Protein AF-T1BH90-F1 (afdb_monomer)

Structure (mmCIF, N/CA/C/O backbone):
data_AF-T1BH90-F1
#
_entry.id   AF-T1BH90-F1
#
loop_
_atom_site.group_PDB
_atom_site.id
_atom_site.type_symbol
_atom_site.label_atom_id
_atom_site.label_alt_id
_atom_site.label_comp_id
_atom_site.label_asym_id
_atom_site.label_entity_id
_atom_site.label_seq_id
_atom_site.pdbx_PDB_ins_code
_atom_site.Cartn_x
_atom_site.Cartn_y
_atom_site.Cartn_z
_atom_site.occupancy
_atom_site.B_iso_or_equiv
_atom_site.auth_seq_id
_atom_site.auth_comp_id
_atom_site.auth_asym_id
_atom_site.auth_atom_id
_atom_site.pdbx_PDB_model_num
ATOM 1 N N . MET A 1 1 ? -0.401 -10.621 -12.589 1.00 49.91 1 MET A N 1
ATOM 2 C CA . MET A 1 1 ? -1.587 -9.771 -12.827 1.00 49.91 1 MET A CA 1
ATOM 3 C C . MET A 1 1 ? -2.705 -10.676 -13.311 1.00 49.91 1 MET A C 1
ATOM 5 O O . MET A 1 1 ? -2.795 -10.945 -14.497 1.00 49.91 1 MET A O 1
ATOM 9 N N . GLY A 1 2 ? -3.454 -11.276 -12.381 1.00 49.38 2 GLY A N 1
ATOM 10 C CA . GLY A 1 2 ? -4.492 -12.251 -12.716 1.00 49.38 2 GLY A CA 1
ATOM 11 C C . GLY A 1 2 ? -5.641 -11.571 -13.454 1.00 49.38 2 GLY A C 1
ATOM 12 O O . GLY A 1 2 ? -6.422 -10.867 -12.831 1.00 49.38 2 GLY A O 1
ATOM 13 N N . ASN A 1 3 ? -5.696 -11.752 -14.772 1.00 73.69 3 ASN A N 1
ATOM 14 C CA . ASN A 1 3 ? -6.819 -11.436 -15.660 1.00 73.69 3 ASN A CA 1
ATOM 15 C C . ASN A 1 3 ? -7.335 -9.979 -15.717 1.00 73.69 3 ASN A C 1
ATOM 17 O O . ASN A 1 3 ? -8.401 -9.740 -16.278 1.00 73.69 3 ASN A O 1
ATOM 21 N N . ILE A 1 4 ? -6.619 -9.002 -15.151 1.00 83.81 4 ILE A N 1
ATOM 22 C CA . ILE A 1 4 ? -6.994 -7.578 -15.211 1.00 83.81 4 ILE A CA 1
ATOM 23 C C . ILE A 1 4 ? -6.115 -6.873 -16.257 1.00 83.81 4 ILE A C 1
ATOM 25 O O . ILE A 1 4 ? -4.893 -7.031 -16.189 1.00 83.81 4 ILE A O 1
ATOM 29 N N . PRO A 1 5 ? -6.705 -6.103 -17.193 1.00 83.88 5 PRO A N 1
ATOM 30 C CA . PRO A 1 5 ? -6.003 -5.613 -18.382 1.00 83.88 5 PRO A CA 1
ATOM 31 C C . PRO A 1 5 ? -5.009 -4.480 -18.106 1.00 83.88 5 PRO A C 1
ATOM 33 O O . PRO A 1 5 ? -4.025 -4.344 -18.828 1.00 83.88 5 PRO A O 1
ATOM 36 N N . ASP A 1 6 ? -5.240 -3.671 -17.071 1.00 89.81 6 ASP A N 1
ATOM 37 C CA . ASP A 1 6 ? -4.433 -2.485 -16.795 1.00 89.81 6 ASP A CA 1
ATOM 38 C C . ASP A 1 6 ? -4.303 -2.178 -15.294 1.00 89.81 6 ASP A C 1
ATOM 40 O O . ASP A 1 6 ? -5.073 -2.644 -14.446 1.00 89.81 6 ASP A O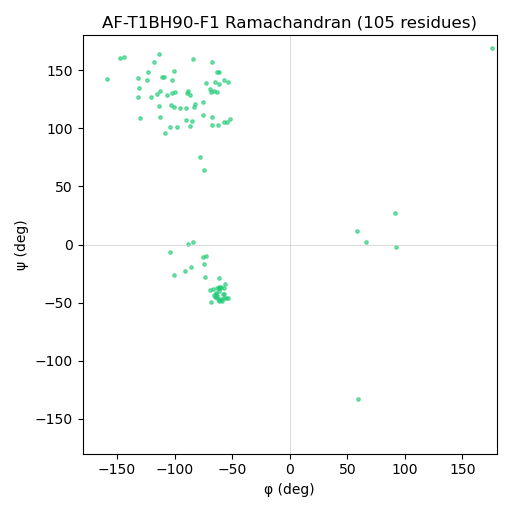 1
ATOM 44 N N . TYR A 1 7 ? -3.282 -1.385 -14.960 1.00 91.31 7 TYR A N 1
ATOM 45 C CA . TYR A 1 7 ? -2.953 -1.029 -13.582 1.00 91.31 7 TYR A CA 1
ATOM 46 C C . TYR A 1 7 ? -4.055 -0.208 -12.876 1.00 91.31 7 TYR A C 1
ATOM 48 O O . TYR A 1 7 ? -4.410 -0.561 -11.749 1.00 91.31 7 TYR A O 1
ATOM 56 N N . PRO A 1 8 ? -4.660 0.826 -13.495 1.00 92.56 8 PRO A N 1
ATOM 57 C CA . PRO A 1 8 ? -5.837 1.496 -12.932 1.00 92.56 8 PRO A CA 1
ATOM 58 C C . PRO A 1 8 ? -7.000 0.551 -12.588 1.00 92.56 8 PRO A C 1
ATOM 60 O O . PRO A 1 8 ? -7.535 0.616 -11.476 1.00 92.56 8 PRO A O 1
ATOM 63 N N . SER A 1 9 ? -7.358 -0.366 -13.489 1.00 94.00 9 SER A N 1
ATOM 64 C CA . SER A 1 9 ? -8.392 -1.384 -13.262 1.00 94.00 9 SER A CA 1
ATOM 65 C C . SER A 1 9 ? -8.036 -2.298 -12.090 1.00 94.00 9 SER A C 1
ATOM 67 O O . SER A 1 9 ? -8.895 -2.656 -11.276 1.00 94.00 9 SER A O 1
ATOM 69 N N . PHE A 1 10 ? -6.752 -2.629 -11.944 1.00 93.75 10 PHE A N 1
ATOM 70 C CA . PHE A 1 10 ? -6.249 -3.389 -10.805 1.00 93.75 10 PHE A CA 1
ATOM 71 C C . PHE A 1 10 ? -6.392 -2.609 -9.493 1.00 93.75 10 PHE A C 1
ATOM 73 O O . PHE A 1 10 ? -6.896 -3.163 -8.515 1.00 93.75 10 PHE A O 1
ATOM 80 N N . LEU A 1 11 ? -6.043 -1.320 -9.465 1.00 95.25 11 LEU A N 1
ATOM 81 C CA . LEU A 1 11 ? -6.220 -0.473 -8.280 1.00 95.25 11 LEU A CA 1
ATOM 82 C C . LEU A 1 11 ? -7.700 -0.324 -7.894 1.00 95.25 11 LEU A C 1
ATOM 84 O O . LEU A 1 11 ? -8.038 -0.360 -6.710 1.00 95.25 11 LEU A O 1
ATOM 88 N N . ALA A 1 12 ? -8.603 -0.234 -8.872 1.00 95.12 12 ALA A N 1
ATOM 89 C CA . ALA A 1 12 ? -10.041 -0.214 -8.616 1.00 95.12 12 ALA A CA 1
ATOM 90 C C . ALA A 1 12 ? -10.531 -1.534 -7.990 1.00 95.12 12 ALA A C 1
ATOM 92 O O . ALA A 1 12 ? -11.304 -1.528 -7.025 1.00 95.12 12 ALA A O 1
ATOM 93 N N . ALA A 1 13 ? -10.057 -2.679 -8.495 1.00 95.88 13 ALA A N 1
ATOM 94 C CA . ALA A 1 13 ? -10.345 -3.985 -7.910 1.00 95.88 13 ALA A CA 1
ATOM 95 C C . ALA A 1 13 ? -9.786 -4.109 -6.483 1.00 95.88 13 ALA A C 1
ATOM 97 O O . ALA A 1 13 ? -10.516 -4.526 -5.581 1.00 95.88 13 ALA A O 1
ATOM 98 N N . LEU A 1 14 ? -8.551 -3.658 -6.255 1.00 96.00 14 LEU A N 1
ATOM 99 C CA . LEU A 1 14 ? -7.925 -3.593 -4.936 1.00 96.00 14 LEU A CA 1
ATOM 100 C C . LEU A 1 14 ? -8.763 -2.760 -3.958 1.00 96.00 14 LEU A C 1
ATOM 102 O O . LEU A 1 14 ? -9.047 -3.212 -2.850 1.00 96.00 14 LEU A O 1
ATOM 106 N N . GLY A 1 15 ? -9.234 -1.582 -4.371 1.00 96.81 15 GLY A N 1
ATOM 107 C CA . GLY A 1 15 ? -10.100 -0.739 -3.547 1.00 96.81 15 GLY A CA 1
ATOM 108 C C . GLY A 1 15 ? -11.385 -1.449 -3.099 1.00 96.81 15 GLY A C 1
ATOM 109 O O . GLY A 1 15 ? -11.816 -1.282 -1.956 1.00 96.81 15 GLY A O 1
ATOM 110 N N . ARG A 1 16 ? -11.984 -2.292 -3.955 1.00 96.94 16 ARG A N 1
ATOM 111 C CA . ARG A 1 16 ? -13.153 -3.119 -3.587 1.00 96.94 16 ARG A CA 1
ATOM 112 C C . ARG A 1 16 ? -12.801 -4.158 -2.523 1.00 96.94 16 ARG A C 1
ATOM 114 O O . ARG A 1 16 ? -13.548 -4.302 -1.556 1.00 96.94 16 ARG A O 1
ATOM 121 N N . VAL A 1 17 ? -11.656 -4.824 -2.660 1.00 96.94 17 VAL A N 1
ATOM 122 C CA . VAL A 1 17 ? -11.165 -5.790 -1.665 1.00 96.94 17 VAL A CA 1
ATOM 123 C C . VAL A 1 17 ? -10.912 -5.102 -0.324 1.00 96.94 17 VAL A C 1
ATOM 125 O O . VAL A 1 17 ? -11.414 -5.561 0.699 1.00 96.94 17 VAL A O 1
ATOM 128 N N . LEU A 1 18 ? -10.240 -3.947 -0.320 1.00 97.75 18 LEU A N 1
ATOM 129 C CA . LEU A 1 18 ? -9.943 -3.187 0.900 1.00 97.75 18 LEU A CA 1
ATOM 130 C C . LEU A 1 18 ? -11.210 -2.720 1.629 1.00 97.75 18 LEU A C 1
ATOM 132 O O . LEU A 1 18 ? -11.271 -2.778 2.859 1.00 97.75 18 LEU A O 1
ATOM 136 N N . LYS A 1 19 ? -12.259 -2.329 0.894 1.00 97.44 19 LYS A N 1
ATOM 137 C CA . LYS A 1 19 ? -13.584 -2.053 1.480 1.00 97.44 19 LYS A CA 1
ATOM 138 C C . LYS A 1 19 ? -14.180 -3.299 2.143 1.00 97.44 19 LYS A C 1
ATOM 140 O O . LYS A 1 19 ? -14.752 -3.198 3.229 1.00 97.44 19 LYS A O 1
ATOM 145 N N . GLY A 1 20 ? -14.015 -4.468 1.524 1.00 97.38 20 GLY A N 1
ATOM 146 C CA . GLY A 1 20 ? -14.379 -5.763 2.102 1.00 97.38 20 GLY A CA 1
ATOM 147 C C . GLY A 1 20 ? -13.624 -6.059 3.401 1.00 97.38 20 GLY A C 1
ATOM 148 O O . GLY A 1 20 ? -14.257 -6.380 4.406 1.00 97.38 20 GLY A O 1
ATOM 149 N N . CYS A 1 21 ? -12.303 -5.861 3.415 1.00 96.50 21 CYS A N 1
ATOM 150 C CA . CYS A 1 21 ? -11.466 -6.016 4.609 1.00 96.50 21 CYS A CA 1
ATOM 151 C C . CYS A 1 21 ? -11.905 -5.072 5.735 1.00 96.50 21 CYS A C 1
ATOM 153 O O . CYS A 1 21 ? -12.106 -5.506 6.868 1.00 96.50 21 CYS A O 1
ATOM 155 N N . ARG A 1 22 ? -12.139 -3.788 5.430 1.00 96.38 22 ARG A N 1
ATOM 156 C CA . ARG A 1 22 ? -12.639 -2.821 6.419 1.00 96.38 22 ARG A CA 1
ATOM 157 C C . ARG A 1 22 ? -13.970 -3.259 7.018 1.00 96.38 22 ARG A C 1
ATOM 159 O O . ARG A 1 22 ? -14.158 -3.106 8.221 1.00 96.38 22 ARG A O 1
ATOM 166 N N . ARG A 1 23 ? -14.897 -3.775 6.201 1.00 96.25 23 ARG A N 1
ATOM 167 C CA . ARG A 1 23 ? -16.234 -4.197 6.649 1.00 96.25 23 ARG A CA 1
ATOM 168 C C . ARG A 1 23 ? -16.154 -5.241 7.763 1.00 96.25 23 ARG A C 1
ATOM 170 O O . ARG A 1 23 ? -16.900 -5.118 8.731 1.00 96.25 23 ARG A O 1
ATOM 177 N N . VAL A 1 24 ? -15.251 -6.215 7.635 1.00 96.62 24 VAL A N 1
ATOM 178 C CA . VAL A 1 24 ? -15.089 -7.320 8.597 1.00 96.62 24 VAL A CA 1
ATOM 179 C C . VAL A 1 24 ? -14.167 -6.988 9.775 1.00 96.62 24 VAL A C 1
ATOM 181 O O . VAL A 1 24 ? -14.251 -7.636 10.814 1.00 96.62 24 VAL A O 1
ATOM 184 N N . LEU A 1 25 ? -13.312 -5.968 9.652 1.00 96.38 25 LEU A N 1
ATOM 185 C CA . LEU A 1 25 ? -12.419 -5.542 10.730 1.00 96.38 25 LEU A CA 1
ATOM 186 C C . LEU A 1 25 ? -13.213 -4.898 1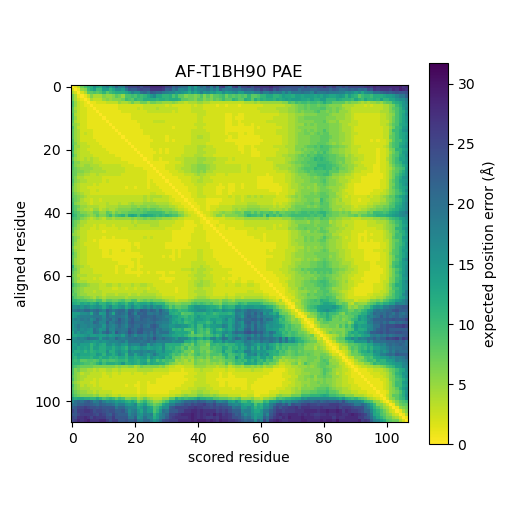1.876 1.00 96.38 25 LEU A C 1
ATOM 188 O O . LEU A 1 25 ? -14.056 -4.044 11.619 1.00 96.38 25 LEU A O 1
ATOM 192 N N . LYS A 1 26 ? -12.951 -5.252 13.139 1.00 96.38 26 LYS A N 1
ATOM 193 C CA . LYS A 1 26 ? -13.623 -4.610 14.288 1.00 96.38 26 LYS A CA 1
ATOM 194 C C . LYS A 1 26 ? -13.303 -3.101 14.331 1.00 96.38 26 LYS A C 1
ATOM 196 O O . LYS A 1 26 ? -12.215 -2.705 13.909 1.00 96.38 26 LYS A O 1
ATOM 201 N N . PRO A 1 27 ? -14.214 -2.237 14.819 1.00 95.44 27 PRO A N 1
ATOM 202 C CA . PRO A 1 27 ? -13.872 -0.843 15.094 1.00 95.44 27 PRO A CA 1
ATOM 203 C C . PRO A 1 27 ? -12.643 -0.757 16.004 1.00 95.44 27 PRO A C 1
ATOM 205 O O . PRO A 1 27 ? -12.520 -1.549 16.934 1.00 95.44 27 PRO A O 1
ATOM 208 N N . ASP A 1 28 ? -11.753 0.190 15.722 1.00 95.69 28 ASP A N 1
ATOM 209 C CA . ASP A 1 28 ? -10.482 0.410 16.421 1.00 95.69 28 ASP A CA 1
ATOM 210 C C . ASP A 1 28 ? -9.424 -0.704 16.275 1.00 95.69 28 ASP A C 1
ATOM 212 O O . ASP A 1 28 ? -8.328 -0.591 16.818 1.00 95.69 28 ASP A O 1
ATOM 216 N N . ALA A 1 29 ? -9.699 -1.759 15.501 1.00 97.00 29 ALA A N 1
ATOM 217 C CA . ALA A 1 29 ? -8.724 -2.812 15.234 1.00 97.00 29 ALA A CA 1
ATOM 218 C C . ALA A 1 29 ? -7.768 -2.453 14.086 1.00 97.00 29 ALA A C 1
ATOM 220 O O . ALA A 1 29 ? -8.061 -1.607 13.231 1.00 97.00 29 ALA A O 1
ATOM 221 N N . TYR A 1 30 ? -6.629 -3.146 14.069 1.00 97.62 30 TYR A N 1
ATOM 222 C CA . TYR A 1 30 ? -5.548 -2.946 13.111 1.00 97.62 30 TYR A CA 1
ATOM 223 C C . TYR A 1 30 ? -5.567 -3.999 12.000 1.00 97.62 30 TYR A C 1
ATOM 225 O O . TYR A 1 30 ? -5.958 -5.145 12.217 1.00 97.62 30 TYR A O 1
ATOM 233 N N . ALA A 1 31 ? -5.105 -3.610 10.816 1.00 97.25 31 ALA A N 1
ATOM 234 C CA . ALA A 1 31 ? -4.817 -4.494 9.696 1.00 97.25 31 ALA A CA 1
ATOM 235 C C . ALA A 1 31 ? -3.423 -4.178 9.154 1.00 97.25 31 ALA A C 1
ATOM 237 O O . ALA A 1 31 ? -3.086 -3.011 8.961 1.00 97.25 31 ALA A O 1
ATOM 238 N N . VAL A 1 32 ? -2.628 -5.213 8.895 1.00 97.75 32 VAL A N 1
ATOM 239 C CA . VAL A 1 32 ? -1.283 -5.073 8.330 1.00 97.75 32 VAL A CA 1
ATOM 240 C C . VAL A 1 32 ? -1.258 -5.727 6.958 1.00 97.75 32 VAL A C 1
ATOM 242 O O . VAL A 1 32 ? -1.681 -6.872 6.810 1.00 97.75 32 VAL A O 1
ATOM 245 N N . PHE A 1 33 ? -0.759 -5.003 5.960 1.00 97.31 33 PHE A N 1
ATOM 246 C CA . PHE A 1 33 ? -0.598 -5.508 4.599 1.00 97.31 33 PHE A CA 1
ATOM 247 C C . PHE A 1 33 ? 0.868 -5.444 4.201 1.00 97.31 33 PHE A C 1
ATOM 249 O O . PHE A 1 33 ? 1.485 -4.385 4.291 1.00 97.31 33 PHE A O 1
ATOM 256 N N . ILE A 1 34 ? 1.415 -6.569 3.749 1.00 96.19 34 ILE A N 1
ATOM 257 C CA . ILE A 1 34 ? 2.782 -6.641 3.237 1.00 96.19 34 ILE A CA 1
ATOM 258 C C . ILE A 1 34 ? 2.720 -6.492 1.722 1.00 96.19 34 ILE A C 1
ATOM 260 O O . ILE A 1 34 ? 2.115 -7.317 1.038 1.00 96.19 34 ILE A O 1
ATOM 264 N N . VAL A 1 35 ? 3.333 -5.437 1.197 1.00 95.38 35 VAL A N 1
ATOM 265 C CA . VAL A 1 35 ? 3.354 -5.137 -0.237 1.00 95.38 35 VAL A CA 1
ATOM 266 C C . VAL A 1 35 ? 4.769 -4.823 -0.694 1.00 95.38 35 VAL A C 1
ATOM 268 O O . VAL A 1 35 ? 5.547 -4.224 0.037 1.00 95.38 35 VAL A O 1
ATOM 271 N N . GLY A 1 36 ? 5.122 -5.241 -1.903 1.00 92.62 36 GLY A N 1
ATOM 272 C CA . GLY A 1 36 ? 6.379 -4.863 -2.542 1.00 92.62 36 GLY A CA 1
ATOM 273 C C . GLY A 1 36 ? 6.103 -3.944 -3.719 1.00 92.62 36 GLY A C 1
ATOM 274 O O . GLY A 1 36 ? 5.120 -4.140 -4.436 1.00 92.62 36 GLY A O 1
ATOM 275 N N . ASP A 1 37 ? 6.984 -2.975 -3.931 1.00 93.00 37 ASP A N 1
ATOM 276 C CA . ASP A 1 37 ? 7.011 -2.262 -5.202 1.00 93.00 37 ASP A CA 1
ATOM 277 C C . ASP A 1 37 ? 7.472 -3.200 -6.312 1.00 93.00 37 ASP A C 1
ATOM 279 O O . ASP A 1 37 ? 8.138 -4.213 -6.072 1.00 93.00 37 ASP A O 1
ATOM 283 N N . PHE A 1 38 ? 7.111 -2.872 -7.546 1.00 89.06 38 PHE A N 1
ATOM 284 C CA . PHE A 1 38 ? 7.471 -3.699 -8.684 1.00 89.06 38 PHE A CA 1
ATOM 285 C C . PHE A 1 38 ? 7.788 -2.859 -9.913 1.00 89.06 38 PHE A C 1
ATOM 287 O O . PHE A 1 38 ? 7.424 -1.688 -10.034 1.00 89.06 38 PHE A O 1
ATOM 294 N N . ARG A 1 39 ? 8.481 -3.491 -10.856 1.00 85.56 39 ARG A N 1
ATOM 295 C CA . ARG A 1 39 ? 8.711 -2.957 -12.195 1.00 85.56 39 ARG A CA 1
ATOM 296 C C . ARG A 1 39 ? 7.904 -3.760 -13.201 1.00 85.56 39 ARG A C 1
ATOM 298 O O . ARG A 1 39 ? 7.761 -4.972 -13.061 1.00 85.56 39 ARG A O 1
ATOM 305 N N . HIS A 1 40 ? 7.394 -3.080 -14.217 1.00 83.25 40 HIS A N 1
ATOM 306 C CA . HIS A 1 40 ? 6.826 -3.721 -15.395 1.00 83.25 40 HIS A CA 1
ATOM 307 C C . HIS A 1 40 ? 7.455 -3.077 -16.631 1.00 83.25 40 HIS A C 1
ATOM 309 O O . HIS A 1 40 ? 7.228 -1.896 -16.912 1.00 83.25 40 HIS A O 1
ATOM 315 N N . GLY A 1 41 ? 8.322 -3.833 -17.309 1.00 82.31 41 GLY A N 1
ATOM 316 C CA . GLY A 1 41 ? 9.240 -3.288 -18.308 1.00 82.31 41 GLY A CA 1
ATOM 317 C C . GLY A 1 41 ? 10.165 -2.230 -17.698 1.00 82.31 41 GLY A C 1
ATOM 318 O O . GLY A 1 41 ? 10.715 -2.416 -16.611 1.00 82.31 41 GLY A O 1
ATOM 319 N N . ALA A 1 42 ? 10.299 -1.089 -18.373 1.00 80.69 42 ALA A N 1
ATOM 320 C CA . ALA A 1 42 ? 11.117 0.031 -17.904 1.00 80.69 42 ALA A CA 1
ATOM 321 C C . ALA A 1 42 ? 10.481 0.825 -16.745 1.00 80.69 42 ALA A C 1
ATOM 323 O O . ALA A 1 42 ? 11.170 1.582 -16.058 1.00 80.69 42 ALA A O 1
ATOM 324 N N . ARG A 1 43 ? 9.172 0.671 -16.507 1.00 84.38 43 ARG A N 1
ATOM 325 C CA . ARG A 1 43 ? 8.428 1.520 -15.573 1.00 84.38 43 ARG A CA 1
ATOM 326 C C . ARG 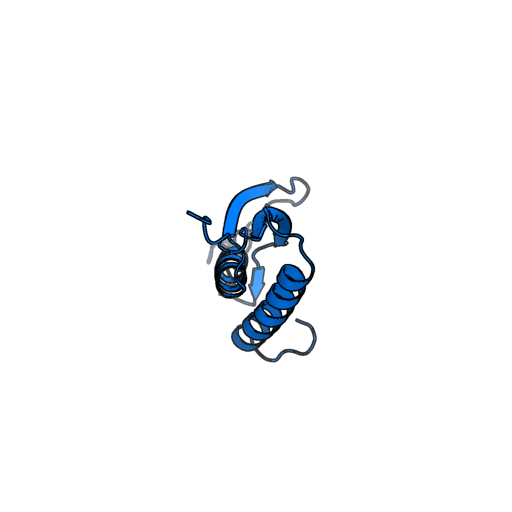A 1 43 ? 8.457 0.959 -14.155 1.00 84.38 43 ARG A C 1
ATOM 328 O O . ARG A 1 43 ? 8.143 -0.210 -13.931 1.00 84.38 43 ARG A O 1
ATOM 335 N N . PHE A 1 44 ? 8.800 1.820 -13.202 1.00 87.62 44 PHE A N 1
ATOM 336 C CA . PHE A 1 44 ? 8.700 1.546 -11.771 1.00 87.62 44 PHE A CA 1
ATOM 337 C C . PHE A 1 44 ? 7.314 1.940 -11.256 1.00 87.62 44 PHE A C 1
ATOM 339 O O . PHE A 1 44 ? 6.831 3.036 -11.548 1.00 87.62 44 PHE A O 1
ATOM 346 N N . TYR A 1 45 ? 6.688 1.048 -10.494 1.00 90.88 45 TYR A N 1
ATOM 347 C CA . TYR A 1 45 ? 5.400 1.275 -9.856 1.00 90.88 45 TYR A CA 1
ATOM 348 C C . TYR A 1 45 ? 5.610 1.333 -8.338 1.00 90.88 45 TYR A C 1
ATOM 350 O O . TYR A 1 45 ? 5.898 0.291 -7.738 1.00 90.88 45 TYR A O 1
ATOM 358 N N . PRO A 1 46 ? 5.462 2.518 -7.708 1.00 93.12 46 PRO A N 1
ATOM 359 C CA . PRO A 1 46 ? 5.500 2.676 -6.255 1.00 93.12 46 PRO A CA 1
ATOM 360 C C . PRO A 1 46 ? 4.191 2.152 -5.643 1.00 93.12 46 PRO A C 1
ATOM 362 O O . PRO A 1 46 ? 3.377 2.898 -5.094 1.00 93.12 46 PRO A O 1
ATOM 365 N N . PHE A 1 47 ? 3.960 0.849 -5.795 1.00 95.25 47 PHE A N 1
ATOM 366 C CA . PHE A 1 47 ? 2.713 0.183 -5.450 1.00 95.25 47 PHE A CA 1
ATOM 367 C C . PHE A 1 47 ? 2.319 0.391 -3.988 1.00 95.25 47 PHE A C 1
ATOM 369 O O . PHE A 1 47 ? 1.133 0.533 -3.697 1.00 95.25 47 PHE A O 1
ATOM 376 N N . HIS A 1 48 ? 3.279 0.473 -3.065 1.00 96.19 48 HIS A N 1
ATOM 377 C CA . HIS A 1 48 ? 2.976 0.753 -1.662 1.00 96.19 48 HIS A CA 1
ATOM 378 C C . HIS A 1 48 ? 2.262 2.103 -1.470 1.00 96.19 48 HIS A C 1
ATOM 380 O O . HIS A 1 48 ? 1.343 2.198 -0.655 1.00 96.19 48 HIS A O 1
ATOM 386 N N . VAL A 1 49 ? 2.620 3.133 -2.246 1.00 96.88 49 VAL A N 1
ATOM 387 C CA . VAL A 1 49 ? 1.973 4.454 -2.198 1.00 96.88 49 VAL A CA 1
ATOM 388 C C . VAL A 1 49 ? 0.547 4.354 -2.721 1.00 96.88 49 VAL A C 1
ATOM 390 O O . VAL A 1 49 ? -0.396 4.784 -2.053 1.00 96.88 49 VAL A O 1
ATOM 393 N N . ASP A 1 50 ? 0.368 3.728 -3.882 1.00 97.19 50 ASP A N 1
ATOM 394 C CA . ASP A 1 50 ? -0.955 3.538 -4.476 1.00 97.19 50 ASP A CA 1
ATOM 395 C C . ASP A 1 50 ? -1.866 2.704 -3.566 1.00 97.19 50 ASP A C 1
ATOM 397 O O . ASP A 1 50 ? -3.059 2.997 -3.425 1.00 97.19 50 ASP A O 1
ATOM 401 N N . PHE A 1 51 ? -1.305 1.707 -2.879 1.00 98.00 51 PHE A N 1
ATOM 402 C CA . PHE A 1 51 ? -2.005 0.910 -1.880 1.00 98.00 51 PHE A CA 1
ATOM 403 C C . PHE A 1 51 ? -2.488 1.775 -0.712 1.00 98.00 51 PHE A C 1
ATOM 405 O O . PHE A 1 51 ? -3.668 1.712 -0.360 1.00 98.00 51 PHE A O 1
ATOM 412 N N . ILE A 1 52 ? -1.619 2.621 -0.142 1.00 98.25 52 ILE A N 1
ATOM 413 C CA . ILE A 1 52 ? -1.977 3.548 0.946 1.00 98.25 52 ILE A CA 1
ATOM 414 C C . ILE A 1 52 ? -3.147 4.439 0.535 1.00 98.25 52 ILE A C 1
ATOM 416 O O . ILE A 1 52 ? -4.114 4.587 1.288 1.00 98.25 52 ILE A O 1
ATOM 420 N N . GLN A 1 53 ? -3.098 5.000 -0.671 1.00 98.00 53 GLN A N 1
ATOM 421 C CA . GLN A 1 53 ? -4.147 5.892 -1.156 1.00 98.00 53 GLN A CA 1
ATOM 422 C C . GLN A 1 53 ? -5.476 5.151 -1.357 1.00 98.00 53 GLN A C 1
ATOM 424 O O . GLN A 1 53 ? -6.535 5.681 -1.015 1.00 98.00 53 GLN A O 1
ATOM 429 N N . ASN A 1 54 ? -5.446 3.909 -1.843 1.00 97.88 54 ASN A N 1
ATOM 430 C CA . ASN A 1 54 ? -6.646 3.079 -1.966 1.00 97.88 54 ASN A CA 1
ATOM 431 C C . ASN A 1 54 ? -7.208 2.645 -0.602 1.00 97.88 54 ASN A C 1
ATOM 433 O O . ASN A 1 54 ? -8.424 2.678 -0.411 1.00 97.88 54 ASN A O 1
ATOM 437 N N . ALA A 1 55 ? -6.355 2.309 0.367 1.00 97.62 55 ALA A N 1
ATOM 438 C CA . ALA A 1 55 ? -6.768 1.961 1.727 1.00 97.62 55 ALA A CA 1
ATOM 439 C C . ALA A 1 55 ? -7.423 3.148 2.448 1.00 97.62 55 ALA A C 1
ATOM 441 O O . ALA A 1 55 ? -8.490 2.996 3.049 1.00 97.62 55 ALA A O 1
ATOM 442 N N . ARG A 1 56 ? -6.864 4.355 2.293 1.00 97.31 56 ARG A N 1
ATOM 443 C CA . ARG A 1 56 ? -7.469 5.602 2.786 1.00 97.31 56 ARG A CA 1
ATOM 444 C C . ARG A 1 56 ? -8.851 5.842 2.192 1.00 97.31 56 ARG A C 1
ATOM 446 O O . ARG A 1 56 ? -9.808 6.047 2.934 1.00 97.31 56 ARG A O 1
ATOM 453 N N . LYS A 1 57 ? -8.995 5.718 0.867 1.00 97.44 57 LYS A N 1
ATOM 454 C CA . LYS A 1 57 ? -10.301 5.807 0.181 1.00 97.44 57 LYS A CA 1
ATOM 455 C C . LYS A 1 57 ? -11.285 4.724 0.634 1.00 97.44 57 LYS A C 1
ATOM 457 O O . LYS A 1 57 ? -12.495 4.935 0.590 1.00 97.44 57 LYS A O 1
ATOM 462 N N . ALA A 1 58 ? -10.790 3.565 1.066 1.00 96.50 58 ALA A N 1
ATOM 463 C CA . ALA A 1 58 ? -11.615 2.507 1.635 1.00 96.50 58 ALA A CA 1
ATOM 464 C C . ALA A 1 58 ? -12.070 2.805 3.075 1.00 96.50 58 ALA A C 1
ATOM 466 O O . ALA A 1 58 ? -12.961 2.110 3.556 1.00 96.50 58 ALA A O 1
ATOM 467 N N . GLY A 1 59 ? -11.528 3.833 3.740 1.00 96.12 59 GLY A N 1
ATOM 468 C CA . GLY A 1 59 ? -11.874 4.238 5.106 1.00 96.12 59 GLY A CA 1
ATOM 469 C C . GLY A 1 59 ? -11.013 3.581 6.188 1.00 96.12 59 GLY A C 1
ATOM 470 O O . GLY A 1 59 ? -11.510 3.351 7.295 1.00 96.12 59 GLY A O 1
ATOM 471 N N . LEU A 1 60 ? -9.777 3.214 5.843 1.00 97.12 60 LEU A N 1
ATOM 472 C CA . LEU A 1 60 ? -8.728 2.787 6.767 1.00 97.12 60 LEU A CA 1
ATOM 473 C C . LEU A 1 60 ? -7.732 3.935 6.979 1.00 97.12 60 LEU A C 1
ATOM 475 O O . LEU A 1 60 ? -7.380 4.641 6.036 1.00 97.12 60 LEU A O 1
ATOM 479 N N . GLU A 1 61 ? -7.247 4.102 8.202 1.00 97.50 61 GLU A N 1
ATOM 480 C CA . GLU A 1 61 ? -6.267 5.131 8.559 1.00 97.50 61 GLU A CA 1
ATOM 481 C C . GLU A 1 61 ? -4.872 4.523 8.622 1.00 97.50 61 GLU A C 1
ATOM 483 O O . GLU A 1 61 ? -4.687 3.473 9.229 1.00 97.50 61 GLU A O 1
ATOM 488 N N . LEU A 1 62 ? -3.892 5.153 7.970 1.00 97.94 62 LEU A N 1
ATOM 489 C CA . LEU A 1 62 ? -2.502 4.704 8.026 1.00 97.94 62 LEU A CA 1
ATOM 490 C C . LEU A 1 62 ? -1.904 5.096 9.380 1.00 97.94 62 LEU A C 1
ATOM 492 O O . LEU A 1 62 ? -1.860 6.278 9.705 1.00 97.94 62 LEU A O 1
ATOM 496 N N . MET A 1 63 ? -1.407 4.109 10.119 1.00 97.75 63 MET A N 1
ATOM 497 C CA . MET A 1 63 ? -0.778 4.290 11.429 1.00 97.75 63 MET A CA 1
ATOM 498 C C . MET A 1 63 ? 0.746 4.273 11.349 1.00 97.75 63 MET A C 1
ATOM 500 O O . MET A 1 63 ? 1.415 4.855 12.196 1.00 97.75 63 MET A O 1
ATOM 504 N N . GLY A 1 64 ? 1.304 3.602 10.342 1.00 96.56 64 GLY A N 1
ATOM 505 C CA . GLY A 1 64 ? 2.744 3.510 10.165 1.00 96.56 64 GLY A CA 1
ATOM 506 C C . GLY A 1 64 ? 3.139 2.605 9.009 1.00 96.56 64 GLY A C 1
ATOM 507 O O . GLY A 1 64 ? 2.318 1.875 8.447 1.00 96.56 64 GLY A O 1
ATOM 508 N N . VAL A 1 65 ? 4.420 2.667 8.663 1.00 97.25 65 VAL A N 1
ATOM 509 C CA . VAL A 1 65 ? 5.045 1.849 7.624 1.00 97.25 65 VAL A CA 1
ATOM 510 C C . VAL A 1 65 ? 6.325 1.267 8.200 1.00 97.25 65 VAL A C 1
ATOM 512 O O . VAL A 1 65 ? 7.163 2.007 8.707 1.00 97.25 65 VAL A O 1
ATOM 515 N N . VAL A 1 66 ? 6.476 -0.052 8.113 1.00 96.44 66 VAL A N 1
ATOM 516 C CA . VAL A 1 66 ? 7.697 -0.761 8.506 1.00 96.44 66 VAL A CA 1
ATOM 517 C C . VAL A 1 66 ? 8.338 -1.353 7.257 1.00 96.44 66 VAL A C 1
ATOM 519 O O . VAL A 1 66 ? 7.661 -1.987 6.448 1.00 96.44 66 VAL A O 1
ATOM 522 N N . LEU A 1 67 ? 9.643 -1.144 7.089 1.00 92.50 67 LEU A N 1
ATOM 523 C CA . LEU A 1 67 ? 10.408 -1.742 5.997 1.00 92.50 67 LEU A CA 1
ATOM 524 C C . LEU A 1 67 ? 10.813 -3.167 6.375 1.00 92.50 67 LEU A C 1
ATOM 526 O O . LEU A 1 67 ? 11.512 -3.383 7.362 1.00 92.50 67 LEU A O 1
ATOM 530 N N . LEU A 1 68 ? 10.387 -4.136 5.571 1.00 89.81 68 LEU A N 1
ATOM 531 C CA . LEU A 1 68 ? 10.798 -5.528 5.674 1.00 89.81 68 LEU A CA 1
ATOM 532 C C . LEU A 1 68 ? 11.923 -5.781 4.668 1.00 89.81 68 LEU A C 1
ATOM 534 O O . LEU A 1 68 ? 11.679 -5.920 3.468 1.00 89.81 68 LEU A O 1
ATOM 538 N N . ILE A 1 69 ? 13.159 -5.811 5.159 1.00 84.94 69 ILE A N 1
ATOM 539 C CA . ILE A 1 69 ? 14.357 -5.993 4.333 1.00 84.94 69 ILE A CA 1
ATOM 540 C C . ILE A 1 69 ? 14.623 -7.490 4.142 1.00 84.94 69 ILE A C 1
ATOM 542 O O . ILE A 1 69 ? 14.683 -8.245 5.112 1.00 84.94 69 ILE A O 1
ATOM 546 N N . GLN A 1 70 ? 14.800 -7.925 2.893 1.00 75.00 70 GLN A N 1
ATOM 547 C CA . GLN A 1 70 ? 15.187 -9.295 2.560 1.00 75.00 70 GLN A CA 1
ATOM 548 C C . GLN A 1 70 ? 16.666 -9.344 2.157 1.00 75.00 70 GLN A C 1
ATOM 550 O O . GLN A 1 70 ? 17.025 -9.049 1.018 1.00 75.00 70 GLN A O 1
ATOM 555 N N . ASN A 1 71 ? 17.522 -9.778 3.085 1.00 69.88 71 ASN A N 1
ATOM 556 C CA . ASN A 1 71 ? 18.980 -9.831 2.891 1.00 69.88 71 ASN A CA 1
ATOM 557 C C . ASN A 1 71 ? 19.450 -10.945 1.932 1.00 69.88 71 ASN A C 1
ATOM 559 O O . ASN A 1 71 ? 20.613 -10.978 1.552 1.00 69.88 71 ASN A O 1
ATOM 563 N N . GLY A 1 72 ? 18.563 -11.864 1.536 1.00 67.81 72 GLY A N 1
ATOM 564 C CA . GLY A 1 72 ? 18.913 -13.045 0.736 1.00 67.81 72 GLY A CA 1
ATOM 565 C C . GLY A 1 72 ? 18.990 -12.825 -0.777 1.00 67.81 72 GLY A C 1
ATOM 566 O O . GLY A 1 72 ? 19.193 -13.784 -1.516 1.00 67.81 72 GLY A O 1
ATOM 567 N N . LYS A 1 73 ? 18.787 -11.599 -1.270 1.00 64.06 73 LYS A N 1
ATOM 568 C CA . LYS A 1 73 ? 18.875 -11.295 -2.704 1.00 64.06 73 LYS A CA 1
ATOM 569 C C . LYS A 1 73 ? 20.197 -10.598 -2.999 1.00 64.06 73 LYS A C 1
ATOM 571 O O . LYS A 1 73 ? 20.430 -9.502 -2.497 1.00 64.06 73 LYS A O 1
ATOM 576 N N . SER A 1 74 ? 21.017 -11.193 -3.859 1.00 61.88 74 SER A N 1
ATOM 577 C CA . SER A 1 74 ? 22.240 -10.557 -4.350 1.00 61.88 74 SER A CA 1
ATOM 578 C C . SER A 1 74 ? 21.920 -9.272 -5.120 1.00 61.88 74 SER A C 1
ATOM 580 O O . SER A 1 74 ? 20.956 -9.204 -5.894 1.00 61.88 74 SER A O 1
ATOM 582 N N . LEU A 1 75 ? 22.723 -8.236 -4.880 1.00 62.28 75 LEU A N 1
ATOM 583 C CA . LEU A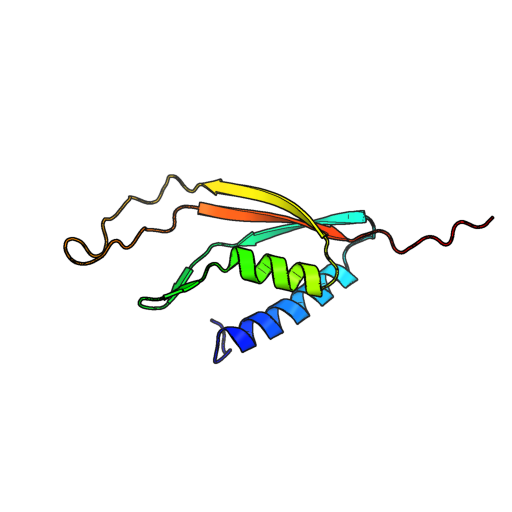 1 75 ? 22.641 -6.971 -5.597 1.00 62.28 75 LEU A CA 1
ATOM 584 C C . LEU A 1 75 ? 23.239 -7.183 -6.992 1.00 62.28 75 LEU A C 1
ATOM 586 O O . LEU A 1 75 ? 24.438 -7.410 -7.124 1.00 62.28 75 LEU A O 1
ATOM 590 N N . PHE A 1 76 ? 22.408 -7.137 -8.028 1.00 61.88 76 PHE A N 1
ATOM 591 C CA . PHE A 1 76 ? 22.874 -7.223 -9.409 1.00 61.88 76 PHE A CA 1
ATOM 592 C C . 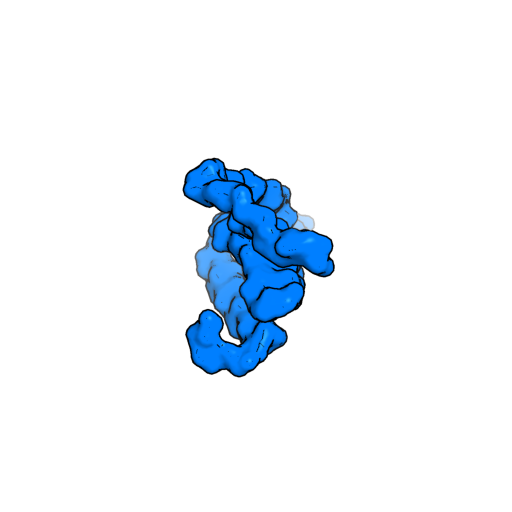PHE A 1 76 ? 22.769 -5.840 -10.059 1.00 61.88 76 PHE A C 1
ATOM 594 O O . PHE A 1 76 ? 21.696 -5.229 -9.992 1.00 61.88 76 PHE A O 1
ATOM 601 N N . PRO A 1 77 ? 23.845 -5.329 -10.683 1.00 61.44 77 PRO A N 1
ATOM 602 C CA . PRO A 1 77 ? 23.824 -4.062 -11.401 1.00 61.44 77 PRO A CA 1
ATOM 603 C C . PRO A 1 77 ? 23.154 -4.255 -12.766 1.00 61.44 77 PRO A C 1
ATOM 605 O O . PRO A 1 77 ? 23.809 -4.324 -13.805 1.00 61.44 77 PRO A O 1
ATOM 608 N N .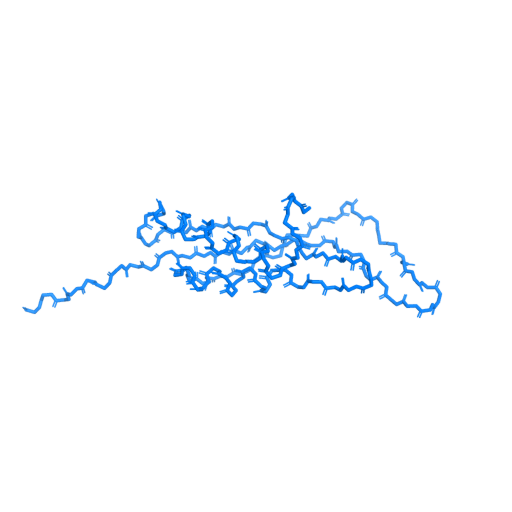 TYR A 1 78 ? 21.830 -4.380 -12.778 1.00 62.38 78 TYR A N 1
ATOM 609 C CA . TYR A 1 78 ? 21.092 -4.443 -14.032 1.00 62.38 78 TYR A CA 1
ATOM 610 C C . TYR A 1 78 ? 21.161 -3.085 -14.748 1.00 62.38 78 TYR A C 1
ATOM 612 O O . TYR A 1 78 ? 20.909 -2.038 -14.148 1.00 62.38 78 TYR A O 1
ATOM 620 N N . GLY A 1 79 ? 21.489 -3.118 -16.043 1.00 61.22 79 GLY A N 1
ATOM 621 C CA . GLY A 1 79 ? 21.485 -1.947 -16.924 1.00 61.22 79 GLY A CA 1
ATOM 622 C C . GLY A 1 79 ? 22.810 -1.186 -17.049 1.00 61.22 79 GLY A C 1
ATOM 623 O O . GLY A 1 79 ? 22.870 -0.253 -17.844 1.00 61.22 79 GLY A O 1
ATOM 624 N N . TYR A 1 80 ? 23.885 -1.565 -16.350 1.00 64.12 80 TYR A N 1
ATOM 625 C CA . TYR A 1 80 ? 25.202 -0.938 -16.547 1.00 64.12 80 TYR A CA 1
ATOM 626 C C . TYR A 1 80 ? 25.757 -1.216 -17.963 1.00 64.12 80 TYR A C 1
ATOM 628 O O . TYR A 1 80 ? 25.630 -2.351 -18.428 1.00 64.12 80 TYR A O 1
ATOM 636 N N . PRO A 1 81 ? 26.393 -0.243 -18.656 1.00 76.75 81 PRO A N 1
ATOM 637 C CA . PRO A 1 81 ? 26.661 1.156 -18.271 1.00 76.75 81 PRO A CA 1
ATOM 638 C C . PRO A 1 81 ? 25.553 2.164 -18.635 1.00 76.75 81 PRO A C 1
ATOM 640 O O . PRO A 1 81 ? 25.702 3.356 -18.383 1.00 76.75 81 PRO A O 1
ATOM 643 N N . PHE A 1 82 ? 24.450 1.726 -19.238 1.00 74.12 82 PHE A N 1
ATOM 644 C CA . PHE A 1 82 ? 23.482 2.618 -19.884 1.00 74.12 82 PHE A CA 1
ATOM 645 C C . PHE A 1 82 ? 22.342 3.099 -18.968 1.00 74.12 82 PHE A C 1
ATOM 647 O O . PHE A 1 82 ? 21.707 4.109 -19.258 1.00 74.12 82 PHE A O 1
ATOM 654 N N . THR A 1 83 ? 22.020 2.391 -17.880 1.00 68.94 83 THR A N 1
ATOM 655 C CA . THR A 1 83 ? 20.896 2.706 -16.978 1.00 68.94 83 THR A CA 1
ATOM 656 C C . THR A 1 83 ? 21.074 2.072 -15.593 1.00 68.94 83 THR A C 1
ATOM 658 O O . THR A 1 83 ? 21.490 0.926 -15.468 1.00 68.94 83 THR A O 1
ATOM 661 N N . LEU A 1 84 ? 20.683 2.788 -14.532 1.00 67.31 84 LEU A N 1
ATOM 662 C CA . LEU A 1 84 ? 20.600 2.247 -13.172 1.00 67.31 84 LEU A CA 1
ATOM 663 C C . LEU A 1 84 ? 19.253 1.539 -12.951 1.00 67.31 84 LEU A C 1
ATOM 665 O O . LEU A 1 84 ? 18.221 2.190 -12.766 1.00 67.31 84 LEU A O 1
ATOM 669 N N . VAL A 1 85 ? 19.251 0.207 -12.911 1.00 68.00 85 VAL A N 1
ATOM 670 C CA . VAL A 1 85 ? 18.081 -0.576 -12.492 1.00 68.00 85 VAL A CA 1
ATOM 671 C C . VAL A 1 85 ? 18.356 -1.180 -11.121 1.00 68.00 85 VAL A C 1
ATOM 673 O O . VAL A 1 85 ? 18.975 -2.232 -10.989 1.00 68.00 85 VAL A O 1
ATOM 676 N N . GLN A 1 86 ? 17.880 -0.496 -10.079 1.00 64.12 86 GLN A N 1
ATOM 677 C CA . GLN A 1 86 ? 17.947 -1.024 -8.720 1.00 64.12 86 GLN A CA 1
ATOM 678 C C . GLN A 1 86 ? 17.062 -2.264 -8.588 1.00 64.12 86 GLN A C 1
ATOM 680 O O . GLN A 1 86 ? 15.887 -2.258 -8.975 1.00 64.12 86 GLN A O 1
ATOM 685 N N . ASN A 1 87 ? 17.634 -3.312 -8.008 1.00 71.00 87 ASN A N 1
ATOM 686 C CA . ASN A 1 87 ? 16.893 -4.485 -7.585 1.00 71.00 87 ASN A CA 1
ATOM 687 C C . ASN A 1 87 ? 16.062 -4.128 -6.331 1.00 71.00 87 ASN A C 1
ATOM 689 O O . ASN A 1 87 ? 16.505 -3.360 -5.476 1.00 71.00 87 ASN A O 1
ATOM 693 N N . ILE A 1 88 ? 14.821 -4.613 -6.251 1.00 77.44 88 ILE A N 1
ATOM 694 C CA . ILE A 1 88 ? 13.906 -4.295 -5.144 1.00 77.44 88 ILE A CA 1
ATOM 695 C C . ILE A 1 88 ? 14.112 -5.347 -4.048 1.00 77.44 88 ILE A C 1
ATOM 697 O O . ILE A 1 88 ? 13.717 -6.510 -4.192 1.00 77.44 88 ILE A O 1
ATOM 701 N N . HIS A 1 89 ? 14.757 -4.931 -2.957 1.00 79.50 89 HIS A N 1
ATOM 702 C CA . HIS A 1 89 ? 15.164 -5.800 -1.842 1.00 79.50 89 HIS A CA 1
ATOM 703 C C . HIS A 1 89 ? 14.282 -5.678 -0.598 1.00 79.50 89 HIS A C 1
ATOM 705 O O . HIS A 1 89 ? 14.449 -6.437 0.357 1.00 79.50 89 HIS A O 1
ATOM 711 N N . HIS A 1 90 ? 13.342 -4.739 -0.596 1.00 86.31 90 HIS A N 1
ATOM 712 C CA . HIS A 1 90 ? 12.478 -4.473 0.543 1.00 86.31 90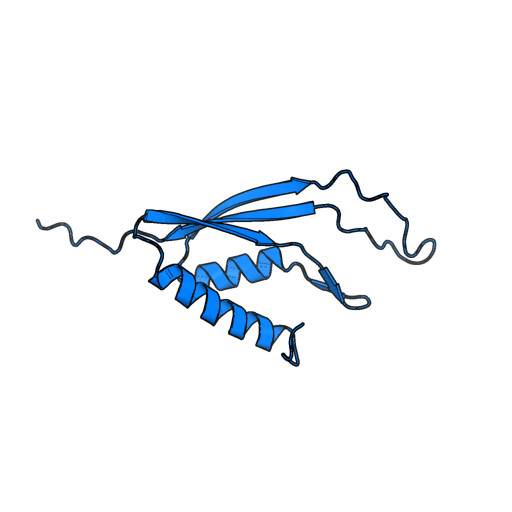 HIS A CA 1
ATOM 713 C C . HIS A 1 90 ? 11.005 -4.598 0.173 1.00 86.31 90 HIS A C 1
ATOM 715 O O . HIS A 1 90 ? 10.578 -4.328 -0.950 1.00 86.31 90 HIS A O 1
ATOM 721 N N . GLN A 1 91 ? 10.227 -5.015 1.161 1.00 92.69 91 GLN A N 1
ATOM 722 C CA . GLN A 1 91 ? 8.776 -4.938 1.166 1.00 92.69 91 GLN A CA 1
ATOM 723 C C . GLN A 1 91 ? 8.344 -3.949 2.251 1.00 92.69 91 GLN A C 1
ATOM 725 O O . GLN A 1 91 ? 9.109 -3.591 3.145 1.00 92.69 91 GLN A O 1
ATOM 730 N N . TYR A 1 92 ? 7.101 -3.510 2.179 1.00 95.75 92 TYR A N 1
ATOM 731 C CA . TYR A 1 92 ? 6.493 -2.566 3.095 1.00 95.75 92 TYR A CA 1
ATOM 732 C C . TYR A 1 92 ? 5.404 -3.286 3.875 1.00 95.75 92 TYR A C 1
ATOM 734 O O . TYR A 1 92 ? 4.433 -3.760 3.288 1.00 95.75 92 TYR A O 1
ATOM 742 N N . ALA A 1 93 ? 5.543 -3.348 5.195 1.00 97.19 93 ALA A N 1
ATOM 743 C CA . ALA A 1 93 ? 4.452 -3.687 6.092 1.00 97.19 93 ALA A CA 1
ATOM 744 C C . ALA A 1 93 ? 3.688 -2.398 6.424 1.00 97.19 93 ALA A C 1
ATOM 746 O O . ALA A 1 93 ? 4.137 -1.557 7.205 1.00 97.19 93 ALA A O 1
ATOM 747 N N . LEU A 1 94 ? 2.541 -2.227 5.774 1.00 98.00 94 LEU A N 1
ATOM 748 C CA . LEU A 1 94 ? 1.665 -1.074 5.925 1.00 98.00 94 LEU A CA 1
ATOM 749 C C . LEU A 1 94 ? 0.655 -1.344 7.037 1.00 98.00 94 LEU A C 1
ATOM 751 O O . LEU A 1 94 ? -0.160 -2.263 6.924 1.00 98.00 94 LEU A O 1
ATOM 755 N N . ILE A 1 95 ? 0.701 -0.546 8.101 1.00 98.31 95 ILE A N 1
ATOM 756 C CA . ILE A 1 95 ? -0.135 -0.721 9.289 1.00 98.31 95 ILE A CA 1
ATOM 757 C C . ILE A 1 95 ? -1.301 0.255 9.211 1.00 98.31 95 ILE A C 1
ATOM 759 O O . ILE A 1 95 ? -1.106 1.470 9.238 1.00 98.31 95 ILE A O 1
ATOM 763 N N . PHE A 1 96 ? -2.517 -0.275 9.162 1.00 98.25 96 PHE A N 1
ATOM 764 C CA . PHE A 1 96 ? -3.743 0.508 9.141 1.00 98.25 96 PHE A CA 1
ATOM 765 C C . PHE A 1 96 ? -4.618 0.240 10.356 1.00 98.25 96 PHE A C 1
ATOM 767 O O . PHE A 1 96 ? -4.566 -0.836 10.946 1.00 98.25 96 PHE A O 1
ATOM 774 N N . LYS A 1 97 ? -5.486 1.196 10.674 1.00 97.62 97 LYS A N 1
ATOM 775 C CA . LYS A 1 97 ? -6.525 1.083 11.696 1.00 97.62 97 LYS A CA 1
ATOM 776 C C . LYS A 1 97 ? -7.895 1.380 11.097 1.00 97.62 97 LYS A C 1
ATOM 778 O O . LYS A 1 97 ? -8.036 2.270 10.257 1.00 97.62 97 LYS A O 1
ATOM 783 N N . ARG A 1 98 ? -8.929 0.646 11.518 1.00 97.25 98 ARG A N 1
ATOM 784 C CA . ARG A 1 98 ? -10.320 1.050 11.258 1.00 97.25 98 ARG A CA 1
ATOM 785 C C . ARG A 1 98 ? -10.733 2.068 12.325 1.00 97.25 98 ARG A C 1
ATOM 787 O O . ARG A 1 98 ? -10.800 1.681 13.490 1.00 97.25 98 ARG A O 1
ATOM 794 N N . PRO A 1 99 ? -11.088 3.312 11.964 1.00 93.81 99 PRO A N 1
ATOM 795 C CA . PRO A 1 99 ? -11.506 4.299 12.950 1.00 93.81 99 PRO A CA 1
ATOM 796 C C . PRO A 1 99 ? -12.784 3.867 13.672 1.00 93.81 99 PRO A C 1
ATOM 798 O O . PRO A 1 99 ? -13.659 3.196 13.102 1.00 93.81 99 PRO A O 1
ATOM 801 N N . MET A 1 100 ? -12.905 4.268 14.937 1.00 88.75 100 MET A N 1
ATOM 802 C CA . MET A 1 100 ? -14.152 4.136 15.682 1.00 88.75 100 MET A CA 1
ATOM 803 C C . MET A 1 100 ? -15.219 5.007 15.002 1.00 88.75 100 MET A C 1
ATOM 805 O O . MET A 1 100 ? -14.975 6.172 14.692 1.00 88.75 100 MET A O 1
ATOM 809 N N . GLY A 1 101 ? -16.408 4.453 14.741 1.00 77.00 101 GLY A N 1
ATOM 810 C CA . GLY A 1 101 ? -17.529 5.273 14.275 1.00 77.00 101 GLY A CA 1
ATOM 811 C C . GLY A 1 101 ? -17.802 6.382 15.294 1.00 77.00 101 GLY A C 1
ATOM 812 O O . GLY A 1 101 ? -17.687 6.130 16.493 1.00 77.00 101 GLY A O 1
ATOM 813 N N . GLN A 1 102 ? -18.133 7.596 14.839 1.00 59.28 102 GLN A N 1
ATOM 814 C CA . GLN A 1 102 ? -18.400 8.720 15.740 1.00 59.28 102 GLN A CA 1
ATOM 815 C C . GLN A 1 102 ? -19.477 8.321 16.761 1.00 59.28 102 GLN A C 1
ATOM 817 O O . GLN A 1 102 ? -20.662 8.224 16.439 1.00 59.28 102 GLN A O 1
ATOM 822 N N . ARG A 1 103 ? -19.076 8.079 18.013 1.00 54.78 103 ARG A N 1
ATOM 823 C CA . ARG A 1 103 ? -20.017 8.010 19.129 1.00 54.78 103 ARG A CA 1
ATOM 824 C C . ARG A 1 103 ? -20.559 9.423 19.291 1.00 54.78 103 ARG A C 1
ATOM 826 O O . ARG A 1 103 ? -19.819 10.305 19.722 1.00 54.78 103 ARG A O 1
ATOM 833 N N . LYS A 1 104 ? -21.835 9.651 18.953 1.00 49.66 104 LYS A N 1
ATOM 834 C CA . LYS A 1 104 ? -22.548 10.847 19.419 1.00 49.66 104 LYS A CA 1
ATOM 835 C C . LYS A 1 104 ? -22.357 10.886 20.934 1.00 49.66 104 LYS A C 1
ATOM 837 O O . LYS A 1 104 ? -22.883 10.021 21.634 1.00 49.66 104 LYS A O 1
ATOM 842 N N . ARG A 1 105 ? -21.545 11.824 21.431 1.00 49.16 105 ARG A N 1
ATOM 843 C CA . ARG A 1 105 ? -21.466 12.123 22.861 1.00 49.16 105 ARG A CA 1
ATOM 844 C C . ARG A 1 105 ? -22.889 12.488 23.273 1.00 49.16 105 ARG A C 1
ATOM 846 O O . ARG A 1 105 ? -23.376 13.542 22.875 1.00 49.16 105 ARG A O 1
ATOM 853 N N . ARG A 1 106 ? -23.575 11.582 23.976 1.00 50.44 106 ARG A N 1
ATOM 854 C CA . ARG A 1 106 ? -24.800 11.921 24.700 1.00 50.44 106 ARG A C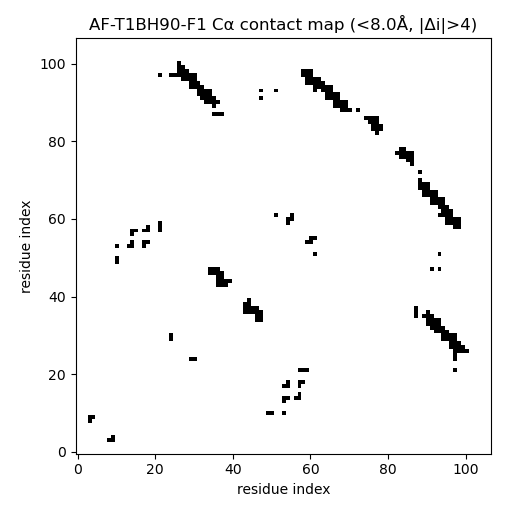A 1
ATOM 855 C C . ARG A 1 106 ? -24.375 12.953 25.744 1.00 50.44 106 ARG A C 1
ATOM 857 O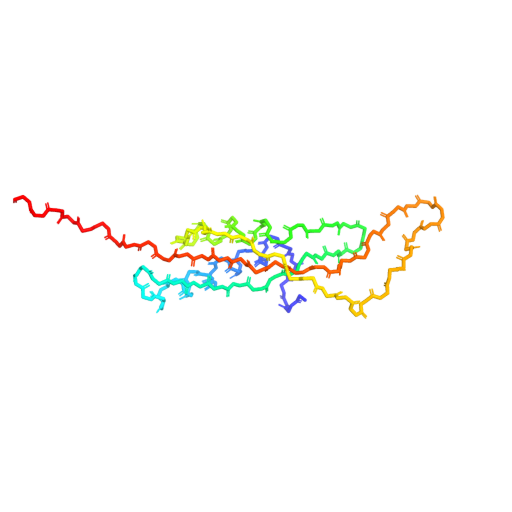 O . ARG A 1 106 ? -23.647 12.602 26.668 1.00 50.44 106 ARG A O 1
ATOM 864 N N . LYS A 1 107 ? -24.684 14.219 25.469 1.00 48.72 107 LYS A N 1
ATOM 865 C CA . LYS A 1 107 ? -24.841 15.232 26.507 1.00 48.72 107 LYS A CA 1
ATOM 866 C C . LYS A 1 107 ? -26.211 15.030 27.131 1.00 48.72 107 LYS A C 1
ATOM 868 O O . LYS A 1 107 ? -27.119 14.631 26.364 1.00 48.72 107 LYS A O 1
#

InterPro domains:
  IPR029063 S-adenosyl-L-methionine-dependent methyltransferase superfamily [G3DSA:3.40.50.150] (1-107)
  IPR029063 S-adenosyl-L-methionine-dependent methyltransferase superfamily [SSF53335] (2-98)

Nearest PDB structures (foldseek):
  1yb2-assembly1_A-2  TM=6.968E-01  e=1.564E-02  Thermoplasma acidophilum DSM 1728
  7o2e-assembly1_B  TM=6.480E-01  e=9.310E-02  Homo sapiens
  7nhj-assembly1_B  TM=6.305E-01  e=7.216E-02  Homo sapiens
  7o0p-assembly1_B  TM=6.218E-01  e=6.770E-02  Homo sapiens
  5tey-assembly1_A  TM=5.459E-01  e=2.750E-01  Homo sapiens

Secondary structure (DSSP, 8-state):
--S-SSHHHHHHHHHHHHHHHHHHSPTT-EEEEEE--EEETTEEE-HHHHHHHHHHHTTPEEEEEEEEE-TTS----BTTTT--B----EEEEEEEEPPPP------

Sequence (107 aa):
MGNIPDYPSFLAALGRVLKGCRRVLKPDAYAVFIVGDFRHGARFYPFHVDFIQNARKAGLELMGVVLLIQNGKSLFPYGYPFTLVQNIHHQYALIFKRPMGQRKRRK

Radius of gyration: 17.63 Å; Cα contacts (8 Å, |Δi|>4): 150; chains: 1; bounding box: 52×28×46 Å

Mean predicted aligned error: 7.17 Å

Organism: NCBI:txid410659

pLDDT: mean 85.8, std 14.95, range [48.72, 98.31]

Foldseek 3Di:
DPPQDDDVSVLVVLLVVLLVVLVPADAFDKDKDKFFWDDDPPDTDPVVVSNQVSNVVSQKAWPDKDKAFAPPDDFDQPPPPHDGDGDGGIIITTMITRHHDDDPPPD

Solvent-accessible surface area (backbone atoms only — not comparable to full-atom values): 6525 Å² total; per-residue (Å²): 124,89,93,55,96,45,69,70,62,43,51,55,53,48,30,54,51,41,36,53,53,52,71,74,48,54,72,66,36,74,50,76,46,79,40,55,57,51,67,64,84,94,45,76,42,67,43,56,59,57,46,51,55,35,35,42,76,38,61,34,43,82,77,50,76,44,82,46,75,49,87,87,63,82,91,57,81,43,50,71,95,84,42,92,45,81,72,86,50,52,33,36,38,38,33,29,30,31,66,63,74,85,71,79,77,82,124